Protein AF-A0A3E4ST07-F1 (afdb_monomer)

Structure (mmCIF, N/CA/C/O backbone):
data_AF-A0A3E4ST07-F1
#
_entry.id   AF-A0A3E4ST07-F1
#
loop_
_atom_site.group_PDB
_atom_site.id
_atom_site.type_symbol
_atom_site.label_atom_id
_atom_site.label_alt_id
_atom_site.label_comp_id
_atom_site.label_asym_id
_atom_site.label_entity_id
_atom_site.label_seq_id
_atom_site.pdbx_PDB_ins_code
_atom_site.Cartn_x
_atom_site.Cartn_y
_atom_site.Cartn_z
_atom_site.occupancy
_atom_site.B_iso_or_equiv
_atom_site.auth_seq_id
_atom_site.auth_comp_id
_atom_site.auth_asym_id
_atom_site.auth_atom_id
_atom_site.pdbx_PDB_model_num
ATOM 1 N N . GLY A 1 1 ? -3.198 -20.325 7.778 1.00 81.75 1 GLY A N 1
ATOM 2 C CA . GLY A 1 1 ? -1.989 -19.721 7.177 1.00 81.75 1 GLY A CA 1
ATOM 3 C C . GLY A 1 1 ? -1.502 -18.540 8.001 1.00 81.75 1 GLY A C 1
ATOM 4 O O . GLY A 1 1 ? -2.209 -18.139 8.922 1.00 81.75 1 GLY A O 1
ATOM 5 N N . CYS A 1 2 ? -0.318 -18.000 7.691 1.00 91.94 2 CYS A N 1
ATOM 6 C CA . CYS A 1 2 ? 0.266 -16.831 8.373 1.00 91.94 2 CYS A CA 1
ATOM 7 C C . CYS A 1 2 ? -0.675 -15.614 8.360 1.00 91.94 2 CYS A C 1
ATOM 9 O O . CYS A 1 2 ? -0.906 -15.034 9.414 1.00 91.94 2 CYS A O 1
ATOM 11 N N . TRP A 1 3 ? -1.343 -15.344 7.233 1.00 93.31 3 TRP A N 1
ATOM 12 C CA . TRP A 1 3 ? -2.363 -14.295 7.104 1.00 93.31 3 TRP A CA 1
ATOM 13 C C . TRP A 1 3 ? -3.467 -14.378 8.159 1.00 93.31 3 TRP A C 1
ATOM 15 O O . TRP A 1 3 ? -3.772 -13.390 8.812 1.00 93.31 3 TRP A O 1
ATOM 25 N N . CYS A 1 4 ? -4.036 -15.564 8.395 1.00 93.94 4 CYS A N 1
ATOM 26 C CA . CYS A 1 4 ? -5.080 -15.726 9.409 1.00 93.94 4 CYS A CA 1
ATOM 27 C C . CYS A 1 4 ? -4.565 -15.437 10.825 1.00 93.94 4 CYS A C 1
ATOM 29 O O . CYS A 1 4 ? -5.336 -14.995 11.667 1.00 93.94 4 CYS A O 1
ATOM 31 N N . LYS A 1 5 ? -3.286 -15.724 11.109 1.00 94.50 5 LYS A N 1
ATOM 32 C CA . LYS A 1 5 ? -2.669 -15.409 12.406 1.00 94.50 5 LYS A CA 1
ATOM 33 C C . LYS A 1 5 ? -2.418 -13.908 12.534 1.00 94.50 5 LYS A C 1
ATOM 35 O O . LYS A 1 5 ? -2.770 -13.340 13.556 1.00 94.50 5 LYS A O 1
ATOM 40 N N . ALA A 1 6 ? -1.880 -13.283 11.489 1.00 94.88 6 ALA A N 1
ATOM 41 C CA . ALA A 1 6 ? -1.614 -11.851 11.457 1.00 94.88 6 ALA A CA 1
ATOM 42 C C . ALA A 1 6 ? -2.914 -11.038 11.581 1.00 94.88 6 ALA A C 1
ATOM 44 O O . ALA A 1 6 ? -3.020 -10.165 12.428 1.00 94.88 6 ALA A O 1
ATOM 45 N N . ILE A 1 7 ? -3.963 -11.379 10.828 1.00 94.69 7 ILE A N 1
ATOM 46 C CA . ILE A 1 7 ? -5.253 -10.670 10.897 1.00 94.69 7 ILE A CA 1
ATOM 47 C C . ILE A 1 7 ? -5.869 -10.744 12.303 1.00 94.69 7 ILE A C 1
ATOM 49 O O . ILE A 1 7 ? -6.478 -9.779 12.749 1.00 94.69 7 ILE A O 1
ATOM 53 N N . LYS A 1 8 ? -5.679 -11.853 13.028 1.00 95.25 8 LYS A N 1
ATOM 54 C CA . LYS A 1 8 ? -6.215 -12.034 14.387 1.00 95.25 8 LYS A CA 1
ATOM 55 C C . LYS A 1 8 ? -5.584 -11.132 15.446 1.00 95.25 8 LYS A C 1
ATOM 57 O O . LYS A 1 8 ? -6.178 -11.005 16.510 1.00 95.25 8 LYS A O 1
ATOM 62 N N . VAL A 1 9 ? -4.405 -10.554 15.199 1.00 96.56 9 VAL A N 1
ATOM 63 C CA . VAL A 1 9 ? -3.802 -9.608 16.154 1.00 96.56 9 VAL A CA 1
ATOM 64 C C . VAL A 1 9 ? -4.363 -8.196 16.008 1.00 96.56 9 VAL A C 1
ATOM 66 O O . VAL A 1 9 ? -4.183 -7.373 16.900 1.00 96.56 9 VAL A O 1
ATOM 69 N N . LEU A 1 10 ? -5.042 -7.903 14.894 1.00 95.50 10 LEU A N 1
ATOM 70 C CA . LEU A 1 10 ? -5.629 -6.590 14.666 1.00 95.50 10 LEU A CA 1
ATOM 71 C C . LEU A 1 10 ? -6.844 -6.386 15.583 1.00 95.50 10 LEU A C 1
ATOM 73 O O . LEU A 1 10 ? -7.628 -7.318 15.773 1.00 95.50 10 LEU A O 1
ATOM 77 N N . PRO A 1 11 ? -7.031 -5.173 16.131 1.00 92.50 11 PRO A N 1
ATOM 78 C CA . PRO A 1 11 ? -8.187 -4.870 16.959 1.00 92.50 11 PRO A CA 1
ATOM 79 C C . PRO A 1 11 ? -9.478 -4.837 16.131 1.00 92.50 11 PRO A C 1
ATOM 81 O O . PRO A 1 11 ? -9.466 -4.771 14.898 1.00 92.50 11 PRO A O 1
ATOM 84 N N . ASP A 1 12 ? -10.613 -4.811 16.828 1.00 89.88 12 ASP A N 1
ATOM 85 C CA . ASP A 1 12 ? -11.920 -4.702 16.189 1.00 89.88 12 ASP A CA 1
ATOM 86 C C . ASP A 1 12 ? -12.028 -3.460 15.299 1.00 89.88 12 ASP A C 1
ATOM 88 O O . ASP A 1 12 ? -11.467 -2.391 15.575 1.00 89.88 12 ASP A O 1
ATOM 92 N N . PHE A 1 13 ? -12.838 -3.582 14.246 1.00 88.75 13 PHE A N 1
ATOM 93 C CA . PHE A 1 13 ? -13.070 -2.515 13.271 1.00 88.75 13 PHE A CA 1
ATOM 94 C C . PHE A 1 13 ? -11.768 -2.070 12.586 1.00 88.75 13 PHE A C 1
ATOM 96 O O . PHE A 1 13 ? -11.494 -0.876 12.451 1.00 88.75 13 PHE A O 1
ATOM 103 N N . CYS A 1 14 ? -10.961 -3.039 12.160 1.00 90.56 14 CYS A N 1
ATOM 104 C CA . CYS A 1 14 ? -9.844 -2.839 11.245 1.00 90.56 14 CYS A CA 1
ATOM 105 C C . CYS A 1 14 ? -10.197 -3.348 9.847 1.00 90.56 14 CYS A C 1
ATOM 107 O O . CYS A 1 14 ? -10.840 -4.384 9.690 1.00 90.56 14 CYS A O 1
ATOM 109 N N . VAL A 1 15 ? -9.741 -2.620 8.833 1.00 90.25 15 VAL A N 1
ATOM 110 C CA . VAL A 1 15 ? -9.811 -3.031 7.431 1.00 90.25 15 VAL A CA 1
ATOM 111 C C . VAL A 1 15 ? -8.404 -3.385 6.976 1.00 90.25 15 VAL A C 1
ATOM 113 O O . VAL A 1 15 ? -7.478 -2.585 7.130 1.00 90.25 15 VAL A O 1
ATOM 116 N N . VAL A 1 16 ? -8.261 -4.584 6.417 1.00 92.62 16 VAL A N 1
ATOM 117 C CA . VAL A 1 16 ? -7.046 -5.036 5.738 1.00 92.62 16 VAL A CA 1
ATOM 118 C C . VAL A 1 16 ? -7.327 -4.999 4.247 1.00 92.62 16 VAL A C 1
ATOM 120 O O . VAL A 1 16 ? -8.200 -5.718 3.768 1.00 92.62 16 VAL A O 1
ATOM 123 N N . HIS A 1 17 ? -6.600 -4.163 3.518 1.00 90.88 17 HIS A N 1
ATOM 124 C CA . HIS A 1 17 ? -6.771 -4.010 2.081 1.00 90.88 17 HIS A CA 1
ATOM 125 C C . HIS A 1 17 ? -5.440 -4.260 1.379 1.00 90.88 17 HIS A C 1
ATOM 127 O O . HIS A 1 17 ? -4.472 -3.531 1.580 1.00 90.88 17 HIS A O 1
ATOM 133 N N . LYS A 1 18 ? -5.392 -5.315 0.566 1.00 91.00 18 LYS A N 1
ATOM 134 C CA . LYS A 1 18 ? -4.268 -5.611 -0.320 1.00 91.00 18 LYS A CA 1
ATOM 135 C C . LYS A 1 18 ? -4.611 -5.105 -1.714 1.00 91.00 18 LYS A C 1
ATOM 137 O O . LYS A 1 18 ? -5.652 -5.474 -2.247 1.00 91.00 18 LYS A O 1
ATOM 142 N N . GLN A 1 19 ? -3.725 -4.306 -2.290 1.00 87.81 19 GLN A N 1
ATOM 143 C CA . GLN A 1 19 ? -3.886 -3.751 -3.623 1.00 87.81 19 GLN A CA 1
ATOM 144 C C . GLN A 1 19 ? -2.705 -4.151 -4.507 1.00 87.81 19 GLN A C 1
ATOM 146 O O . GLN A 1 19 ? -1.554 -3.893 -4.162 1.00 87.81 19 GLN A O 1
ATOM 151 N N . ASP A 1 20 ? -2.998 -4.756 -5.655 1.00 87.44 20 ASP A N 1
ATOM 152 C CA . ASP A 1 20 ? -2.011 -5.129 -6.666 1.00 87.44 20 ASP A CA 1
ATOM 153 C C . ASP A 1 20 ? -2.110 -4.192 -7.864 1.00 87.44 20 ASP A C 1
ATOM 155 O O . ASP A 1 20 ? -3.183 -4.005 -8.435 1.00 87.44 20 ASP A O 1
ATOM 159 N N . TRP A 1 21 ? -0.985 -3.603 -8.244 1.00 83.00 21 TRP A N 1
ATOM 160 C CA . TRP A 1 21 ? -0.850 -2.753 -9.416 1.00 83.00 21 TRP A CA 1
ATOM 161 C C . TRP A 1 21 ? -0.045 -3.492 -10.469 1.00 83.00 21 TRP A C 1
ATOM 163 O O . TRP A 1 21 ? 1.055 -3.963 -10.184 1.00 83.00 21 TRP A O 1
ATOM 173 N N . PHE A 1 22 ? -0.584 -3.566 -11.682 1.00 83.50 22 PHE A N 1
ATOM 174 C CA . PHE A 1 22 ? 0.099 -4.124 -12.842 1.00 83.50 22 PHE A CA 1
ATOM 175 C C . PHE A 1 22 ? 0.221 -3.043 -13.908 1.00 83.50 22 PHE A C 1
ATOM 177 O O . PHE A 1 22 ? -0.776 -2.647 -14.507 1.00 83.50 22 PHE A O 1
ATOM 184 N N . ILE A 1 23 ? 1.444 -2.573 -14.146 1.00 78.69 23 ILE A N 1
ATOM 185 C CA . ILE A 1 23 ? 1.736 -1.562 -15.166 1.00 78.69 23 ILE A CA 1
ATOM 186 C C . ILE A 1 23 ? 2.548 -2.225 -16.273 1.00 78.69 23 ILE A C 1
ATOM 188 O O . ILE A 1 23 ? 3.534 -2.913 -16.011 1.00 78.69 23 ILE A O 1
ATOM 192 N N . LYS A 1 24 ? 2.129 -2.039 -17.526 1.00 81.38 24 LYS A N 1
ATOM 193 C CA . LYS A 1 24 ? 2.886 -2.534 -18.677 1.00 81.38 24 LYS A CA 1
ATOM 194 C C . LYS A 1 24 ? 4.106 -1.644 -18.892 1.00 81.38 24 LYS A C 1
ATOM 196 O O . LYS A 1 24 ? 3.971 -0.501 -19.312 1.00 81.38 24 LYS A O 1
ATOM 201 N N . GLU A 1 25 ? 5.288 -2.194 -18.663 1.00 81.88 25 GLU A N 1
ATOM 202 C CA . GLU A 1 25 ? 6.564 -1.515 -18.872 1.00 81.88 25 GLU A CA 1
ATOM 203 C C . GLU A 1 25 ? 7.407 -2.251 -19.919 1.00 81.88 25 GLU A C 1
ATOM 205 O O . GLU A 1 25 ? 7.104 -3.381 -20.311 1.00 81.88 25 GLU A O 1
ATOM 210 N N . ARG A 1 26 ? 8.458 -1.591 -20.412 1.00 82.44 26 ARG A N 1
ATOM 211 C CA . ARG A 1 26 ? 9.448 -2.188 -21.316 1.00 82.44 26 ARG A CA 1
ATOM 212 C C . ARG A 1 26 ? 10.776 -2.308 -20.596 1.00 82.44 26 ARG A C 1
ATOM 214 O O . ARG A 1 26 ? 11.223 -1.347 -19.973 1.00 82.44 26 ARG A O 1
ATOM 221 N N . TYR A 1 27 ? 11.404 -3.472 -20.710 1.00 82.19 27 TYR A N 1
ATOM 222 C CA . TYR A 1 27 ? 12.698 -3.715 -20.088 1.00 82.19 27 TYR A CA 1
ATOM 223 C C . TYR A 1 27 ? 13.768 -2.801 -20.696 1.00 82.19 27 TYR A C 1
ATOM 225 O O . TYR A 1 27 ? 13.938 -2.761 -21.919 1.00 82.19 27 TYR A O 1
ATOM 233 N N . LYS A 1 28 ? 14.466 -2.055 -19.833 1.00 81.56 28 LYS A N 1
ATOM 234 C CA . LYS A 1 28 ? 15.593 -1.196 -20.203 1.00 81.56 28 LYS A CA 1
ATOM 235 C C . LYS A 1 28 ? 16.889 -1.915 -19.828 1.00 81.56 28 LYS A C 1
ATOM 237 O O . LYS A 1 28 ? 17.099 -2.140 -18.639 1.00 81.56 28 LYS A O 1
ATOM 242 N N . PRO A 1 29 ? 17.734 -2.280 -20.802 1.00 79.69 29 PRO A N 1
ATOM 243 C CA . PRO A 1 29 ? 18.936 -3.034 -20.508 1.00 79.69 29 PRO A CA 1
ATOM 244 C C . PRO A 1 29 ? 20.013 -2.153 -19.868 1.00 79.69 29 PRO A C 1
ATOM 246 O O . PRO A 1 29 ? 20.253 -1.022 -20.299 1.00 79.69 29 PRO A O 1
ATOM 249 N N . GLU A 1 30 ? 20.720 -2.690 -18.881 1.00 79.12 30 GLU A N 1
ATOM 250 C CA . GLU A 1 30 ? 21.804 -1.999 -18.174 1.00 79.12 30 GLU A CA 1
ATOM 251 C C . GLU A 1 30 ? 23.163 -2.368 -18.782 1.00 79.12 30 GLU A C 1
ATOM 253 O O . GLU A 1 30 ? 23.974 -3.092 -18.208 1.00 79.12 30 GLU A O 1
ATOM 258 N N . LEU A 1 31 ? 23.430 -1.856 -19.988 1.00 73.56 31 LEU A N 1
ATOM 259 C CA . LEU A 1 31 ? 24.606 -2.239 -20.783 1.00 73.56 31 LEU A CA 1
ATOM 260 C C . LEU A 1 31 ? 25.949 -1.647 -20.313 1.00 73.56 31 LEU A C 1
ATOM 262 O O . LEU A 1 31 ? 26.984 -2.016 -20.867 1.00 73.56 31 LEU A O 1
ATOM 266 N N . GLN A 1 32 ? 25.938 -0.740 -19.332 1.00 68.81 32 GLN A N 1
ATOM 267 C CA . GLN A 1 32 ? 27.106 0.047 -18.902 1.00 68.81 32 GLN A CA 1
ATOM 268 C C . GLN A 1 32 ? 27.775 -0.447 -17.608 1.00 68.81 32 GLN A C 1
ATOM 270 O O . GLN A 1 32 ? 28.662 0.227 -17.099 1.00 68.81 32 GLN A O 1
ATOM 275 N N . LYS A 1 33 ? 27.375 -1.597 -17.052 1.00 75.38 33 LYS A N 1
ATOM 276 C CA . LYS A 1 33 ? 28.071 -2.160 -15.884 1.00 75.38 33 LYS A CA 1
ATOM 277 C C . LYS A 1 33 ? 29.461 -2.667 -16.284 1.00 75.38 33 LYS A C 1
ATOM 279 O O . LYS A 1 33 ? 29.566 -3.503 -17.187 1.00 75.38 33 LYS A O 1
ATOM 284 N N . ASP A 1 34 ? 30.497 -2.179 -15.599 1.00 69.75 34 ASP A N 1
ATOM 285 C CA . ASP A 1 34 ? 31.846 -2.747 -15.680 1.00 69.75 34 ASP A CA 1
ATOM 286 C C . ASP A 1 34 ? 31.811 -4.234 -15.2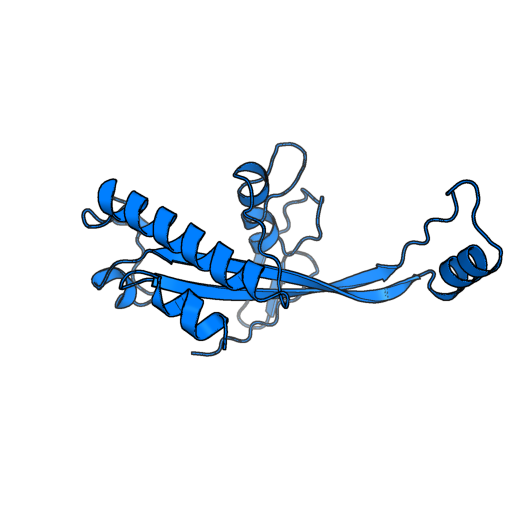60 1.00 69.75 34 ASP A C 1
ATOM 288 O O . ASP A 1 34 ? 30.982 -4.641 -14.444 1.00 69.75 34 ASP A O 1
ATOM 292 N N . ASP A 1 35 ? 32.655 -5.061 -15.884 1.00 73.12 35 ASP A N 1
ATOM 293 C CA . ASP A 1 35 ? 32.750 -6.524 -15.696 1.00 73.12 35 ASP A CA 1
ATOM 294 C C . ASP A 1 35 ? 31.548 -7.389 -16.143 1.00 73.12 35 ASP A C 1
ATOM 296 O O . ASP A 1 35 ? 31.365 -8.523 -15.690 1.00 73.12 35 ASP A O 1
ATOM 300 N N . MET A 1 36 ? 30.736 -6.935 -17.105 1.00 75.88 36 MET A N 1
ATOM 301 C CA . MET A 1 36 ? 29.683 -7.799 -17.657 1.00 75.88 36 MET A CA 1
ATOM 302 C C . MET A 1 36 ? 30.214 -8.964 -18.507 1.00 75.88 36 MET A C 1
ATOM 304 O O . MET A 1 36 ? 30.784 -8.782 -19.586 1.00 75.88 36 MET A O 1
ATOM 308 N N . SER A 1 37 ? 29.891 -10.187 -18.074 1.00 81.38 37 SER A N 1
ATOM 309 C CA . SER A 1 37 ? 30.149 -11.416 -18.832 1.00 81.38 37 SER A CA 1
ATOM 310 C C . SER A 1 37 ? 29.430 -11.433 -20.194 1.00 81.38 37 SER A C 1
ATOM 312 O O . SER A 1 37 ? 28.408 -10.769 -20.399 1.00 81.38 37 SER A O 1
ATOM 314 N N . PHE A 1 38 ? 29.920 -12.250 -21.136 1.00 80.88 38 PHE A N 1
ATOM 315 C CA . PHE A 1 38 ? 29.275 -12.454 -22.442 1.00 80.88 38 PHE A CA 1
ATOM 316 C C . PHE A 1 38 ? 27.801 -12.881 -22.315 1.00 80.88 38 PHE A C 1
ATOM 318 O O . PHE A 1 38 ? 26.943 -12.359 -23.029 1.00 80.88 38 PHE A O 1
ATOM 325 N N . LEU A 1 39 ? 27.494 -13.782 -21.373 1.00 83.62 39 LEU A N 1
ATOM 326 C CA . LEU A 1 39 ? 26.127 -14.247 -21.124 1.00 83.62 39 LEU A CA 1
ATOM 327 C C . LEU A 1 39 ? 25.241 -13.129 -20.567 1.00 83.62 39 LEU A C 1
ATOM 329 O O . LEU A 1 39 ? 24.116 -12.974 -21.034 1.00 83.62 39 LEU A O 1
ATOM 333 N N . SER A 1 40 ? 25.760 -12.308 -19.650 1.00 81.75 40 SER A N 1
ATOM 334 C CA . SER A 1 40 ? 25.052 -11.134 -19.123 1.00 81.75 40 SER A CA 1
ATOM 335 C C . SER A 1 40 ? 24.715 -10.149 -20.245 1.00 81.75 40 SER A C 1
ATOM 337 O O . SER A 1 40 ? 23.562 -9.764 -20.400 1.00 81.75 40 SER A O 1
ATOM 339 N N . ARG A 1 41 ? 25.671 -9.828 -21.130 1.00 82.00 41 ARG A N 1
ATOM 340 C CA . ARG A 1 41 ? 25.410 -8.948 -22.289 1.00 82.00 41 ARG A CA 1
ATOM 341 C C . ARG A 1 41 ? 24.400 -9.544 -23.271 1.00 82.00 41 ARG A C 1
ATOM 343 O O . ARG A 1 41 ? 23.596 -8.807 -23.838 1.00 82.00 41 ARG A O 1
ATOM 350 N N . SER A 1 42 ? 24.443 -10.858 -23.499 1.00 80.38 42 SER A N 1
ATOM 351 C CA . SER A 1 42 ? 23.471 -11.540 -24.360 1.00 80.38 42 SER A CA 1
ATOM 352 C C . SER A 1 42 ? 22.071 -11.544 -23.744 1.00 80.38 42 SER A C 1
ATOM 354 O O . SER A 1 42 ? 21.099 -11.369 -24.475 1.00 80.38 42 SER A O 1
ATOM 356 N N . PHE A 1 43 ? 21.962 -11.709 -22.423 1.00 82.94 43 PHE A N 1
ATOM 357 C CA . PHE A 1 43 ? 20.707 -11.611 -21.678 1.00 82.94 43 PHE A CA 1
ATOM 358 C C . PHE A 1 43 ? 20.098 -10.209 -21.810 1.00 82.94 43 PHE A C 1
ATOM 360 O O . PHE A 1 43 ? 18.974 -10.079 -22.294 1.00 82.94 43 PHE A O 1
ATOM 367 N N . GLU A 1 44 ? 20.870 -9.165 -21.500 1.00 86.19 44 GLU A N 1
ATOM 368 C CA . GLU A 1 44 ? 20.438 -7.763 -21.603 1.00 86.19 44 GLU A CA 1
ATOM 369 C C . GLU A 1 44 ? 19.919 -7.431 -23.014 1.00 86.19 44 GLU A C 1
ATOM 371 O O . GLU A 1 44 ? 18.847 -6.852 -23.189 1.00 86.19 44 GLU A O 1
ATOM 376 N N . ARG A 1 45 ? 20.633 -7.876 -24.057 1.00 81.44 45 ARG A N 1
ATOM 377 C CA . ARG A 1 45 ? 20.210 -7.689 -25.455 1.00 81.44 45 ARG A CA 1
ATOM 378 C C . ARG A 1 45 ? 18.968 -8.497 -25.824 1.00 81.44 45 ARG A C 1
ATOM 380 O O . ARG A 1 45 ? 18.140 -8.002 -26.581 1.00 81.44 45 ARG A O 1
ATOM 387 N N . HIS A 1 46 ? 18.839 -9.727 -25.327 1.00 83.00 46 HIS A N 1
ATOM 388 C CA . HIS A 1 46 ? 17.703 -10.599 -25.635 1.00 83.00 46 HIS A CA 1
ATOM 389 C C . HIS A 1 46 ? 16.379 -10.039 -25.102 1.00 83.00 46 HIS A C 1
ATOM 391 O O . HIS A 1 46 ? 15.340 -10.194 -25.751 1.00 83.00 46 HIS A O 1
ATOM 397 N N . PHE A 1 47 ? 16.421 -9.407 -23.927 1.00 83.00 47 PHE A N 1
ATOM 398 C CA . PHE A 1 47 ? 15.247 -8.838 -23.268 1.00 83.00 47 PHE A CA 1
ATOM 399 C C . PHE A 1 47 ? 15.023 -7.354 -23.562 1.00 83.00 47 PHE A C 1
ATOM 401 O O . PHE A 1 47 ? 13.985 -6.829 -23.162 1.00 83.00 47 PHE A O 1
ATOM 408 N N . ASN A 1 48 ? 15.926 -6.697 -24.294 1.00 83.69 48 ASN A N 1
ATOM 409 C CA . ASN A 1 48 ? 15.782 -5.294 -24.668 1.00 83.69 48 ASN A CA 1
ATOM 410 C C . ASN A 1 48 ? 14.392 -5.002 -25.265 1.00 83.69 48 ASN A C 1
ATOM 412 O O . ASN A 1 48 ? 13.930 -5.706 -26.163 1.00 83.69 48 ASN A O 1
ATOM 416 N N . GLU A 1 49 ? 13.731 -3.974 -24.728 1.00 79.44 49 GLU A N 1
ATOM 417 C CA . GLU A 1 49 ? 12.392 -3.496 -25.101 1.00 79.44 49 GLU A CA 1
ATOM 418 C C . GLU A 1 49 ? 11.230 -4.484 -24.924 1.00 79.44 49 GLU A C 1
ATOM 420 O O . GLU A 1 49 ? 10.085 -4.145 -25.252 1.00 79.44 49 GLU A O 1
ATOM 425 N N . ARG A 1 50 ? 11.466 -5.685 -24.382 1.00 85.44 50 ARG A N 1
ATOM 426 C CA . ARG A 1 50 ? 10.382 -6.651 -24.200 1.00 85.44 50 ARG A CA 1
ATOM 427 C C . ARG A 1 50 ? 9.359 -6.124 -23.192 1.00 85.44 50 ARG A C 1
ATOM 429 O O . ARG A 1 50 ? 9.747 -5.678 -22.107 1.00 85.44 50 ARG A O 1
ATOM 436 N N . PRO A 1 51 ? 8.057 -6.173 -23.528 1.00 85.50 51 PRO A N 1
ATOM 437 C CA . PRO A 1 51 ? 7.016 -5.746 -22.615 1.00 85.50 51 PRO A CA 1
ATOM 438 C C . PRO A 1 51 ? 6.864 -6.755 -21.474 1.00 85.50 51 PRO A C 1
ATOM 440 O O . PRO A 1 51 ? 6.801 -7.961 -21.711 1.00 85.50 51 PRO A O 1
ATOM 443 N N . TYR A 1 52 ? 6.737 -6.257 -20.251 1.00 85.56 52 TYR A N 1
ATOM 444 C CA . TYR A 1 52 ? 6.389 -7.043 -19.070 1.00 85.56 52 TYR A CA 1
ATOM 445 C C . TYR A 1 52 ? 5.355 -6.290 -18.227 1.00 85.56 52 TYR A C 1
ATOM 447 O O . TYR A 1 52 ? 5.143 -5.090 -18.407 1.00 85.56 52 TYR A O 1
ATOM 455 N N . LEU A 1 53 ? 4.681 -6.998 -17.322 1.00 84.69 53 LEU A N 1
ATOM 456 C CA . LEU A 1 53 ? 3.820 -6.376 -16.319 1.00 84.69 53 LEU A CA 1
ATOM 457 C C . LEU A 1 53 ? 4.640 -6.172 -15.046 1.00 84.69 53 LEU A C 1
ATOM 459 O O . LEU A 1 53 ? 4.955 -7.139 -14.353 1.00 84.69 53 LEU A O 1
ATOM 463 N N . LYS A 1 54 ? 5.002 -4.922 -14.748 1.00 85.06 54 LYS A N 1
ATOM 464 C CA . LYS A 1 54 ? 5.565 -4.556 -13.450 1.00 85.06 54 LYS A CA 1
ATOM 465 C C . LYS A 1 54 ? 4.464 -4.705 -12.411 1.00 85.06 54 LYS A C 1
ATOM 467 O O . LYS A 1 54 ? 3.424 -4.058 -12.519 1.00 85.06 54 LYS A O 1
ATOM 472 N N . HIS A 1 55 ? 4.700 -5.565 -11.429 1.00 88.69 55 HIS A N 1
ATOM 473 C CA . HIS A 1 55 ? 3.800 -5.764 -10.302 1.00 88.69 55 HIS A CA 1
ATOM 474 C C . HIS A 1 55 ? 4.295 -4.984 -9.087 1.00 88.69 55 HIS A C 1
ATOM 476 O O . HIS A 1 55 ? 5.455 -5.099 -8.691 1.00 88.69 55 HIS A O 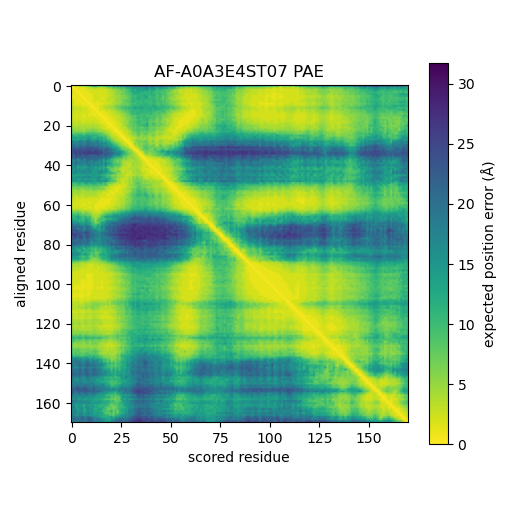1
ATOM 482 N N . SER A 1 56 ? 3.402 -4.210 -8.482 1.00 87.94 56 SER A N 1
ATOM 483 C CA . SER A 1 56 ? 3.613 -3.571 -7.185 1.00 87.94 56 SER A CA 1
ATOM 484 C C . SER A 1 56 ? 2.457 -3.938 -6.264 1.00 87.94 56 SER A C 1
ATOM 486 O O . SER A 1 56 ? 1.302 -3.928 -6.681 1.00 87.94 56 SER A O 1
ATOM 488 N N . CYS A 1 57 ? 2.755 -4.279 -5.014 1.00 91.00 57 CYS A N 1
ATOM 489 C CA . CYS A 1 57 ? 1.748 -4.687 -4.041 1.00 91.00 57 CYS A CA 1
ATOM 490 C C . CYS A 1 57 ? 1.796 -3.770 -2.821 1.00 91.00 57 CYS A C 1
ATOM 492 O O . CYS A 1 57 ? 2.832 -3.664 -2.164 1.00 91.00 57 CYS A O 1
ATOM 494 N N . TYR A 1 58 ? 0.656 -3.176 -2.484 1.00 91.69 58 TYR A N 1
ATOM 495 C CA . TYR A 1 58 ? 0.477 -2.348 -1.298 1.00 91.69 58 TYR A CA 1
ATOM 496 C C . TYR A 1 58 ? -0.459 -3.044 -0.316 1.00 91.69 58 TYR A C 1
ATOM 498 O O . TYR A 1 58 ? -1.454 -3.656 -0.707 1.00 91.69 58 TYR A O 1
ATOM 506 N N . LEU A 1 59 ? -0.134 -2.960 0.971 1.00 94.00 59 LEU A N 1
ATOM 507 C CA . LEU A 1 59 ? -0.978 -3.458 2.048 1.00 94.00 59 LEU A CA 1
ATOM 508 C C . LEU A 1 59 ? -1.348 -2.294 2.960 1.00 94.00 59 LEU A C 1
ATOM 510 O O . LEU A 1 59 ? -0.485 -1.692 3.594 1.00 94.00 59 LEU A O 1
ATOM 514 N N . TYR A 1 60 ? -2.640 -2.008 3.036 1.00 93.19 60 TYR A N 1
ATOM 515 C CA . TYR A 1 60 ? -3.198 -0.965 3.875 1.00 93.19 60 TYR A CA 1
ATOM 516 C C . TYR A 1 60 ? -3.865 -1.598 5.091 1.00 93.19 60 TYR A C 1
ATOM 518 O O . TYR A 1 60 ? -4.778 -2.418 4.964 1.00 93.19 60 TYR A O 1
ATOM 526 N N . LEU A 1 61 ? -3.426 -1.179 6.273 1.00 93.50 61 LEU A N 1
ATOM 527 C CA . LEU A 1 61 ? -4.101 -1.449 7.535 1.00 93.50 61 LEU A CA 1
ATOM 528 C C . LEU A 1 61 ? -4.785 -0.157 7.964 1.00 93.50 61 LEU A C 1
ATOM 530 O O . LEU A 1 61 ? -4.125 0.854 8.185 1.00 93.50 61 LEU A O 1
ATOM 534 N N . THR A 1 62 ? -6.111 -0.172 8.054 1.00 91.19 62 THR A N 1
ATOM 535 C CA . THR A 1 62 ? -6.891 1.010 8.436 1.00 91.19 62 THR A CA 1
ATOM 536 C C . THR A 1 62 ? -7.692 0.719 9.690 1.00 91.19 62 THR A C 1
ATOM 538 O O . THR A 1 62 ? -8.542 -0.172 9.696 1.00 91.19 62 THR A O 1
ATOM 541 N N . LYS A 1 63 ? -7.464 1.497 10.751 1.00 89.19 63 LYS A N 1
ATOM 542 C CA . LYS A 1 63 ? -8.358 1.516 11.908 1.00 89.19 63 LYS A CA 1
ATOM 543 C C . LYS A 1 63 ? -9.584 2.363 11.582 1.00 89.19 63 LYS A C 1
ATOM 545 O O . LYS A 1 63 ? -9.471 3.536 11.235 1.00 89.19 63 LYS A O 1
ATOM 550 N N . THR A 1 64 ? -10.761 1.768 11.717 1.00 85.44 64 THR A N 1
ATOM 551 C CA . THR A 1 64 ? -12.047 2.454 11.584 1.00 85.44 64 THR A CA 1
ATOM 552 C C . THR A 1 64 ? -12.855 2.328 12.879 1.00 85.44 64 THR A C 1
ATOM 554 O O . THR A 1 64 ? -12.390 1.761 13.874 1.00 85.44 64 THR A O 1
ATOM 557 N N . THR A 1 65 ? -14.052 2.903 12.892 1.00 82.19 65 THR A N 1
ATOM 558 C CA . THR A 1 65 ? -15.011 2.787 13.995 1.00 82.19 65 THR A CA 1
ATOM 559 C C . THR A 1 65 ? -16.206 1.948 13.570 1.00 82.19 65 THR A C 1
ATOM 561 O O . THR A 1 65 ? -16.472 1.770 12.377 1.00 82.19 65 THR A O 1
ATOM 564 N N . LYS A 1 66 ? -16.960 1.441 14.548 1.00 78.25 66 LYS A N 1
ATOM 565 C CA . LYS A 1 66 ? -18.185 0.672 14.299 1.00 78.25 66 LYS A CA 1
ATOM 566 C C . LYS A 1 66 ? -19.196 1.461 13.467 1.00 78.25 66 LYS A C 1
ATOM 568 O O . LYS A 1 66 ? -19.820 0.897 12.573 1.00 78.25 66 LYS A O 1
ATOM 573 N N . GLU A 1 67 ? -19.336 2.754 13.750 1.00 71.31 67 GLU A N 1
ATOM 574 C CA . GLU A 1 67 ? -20.219 3.650 13.002 1.00 71.31 67 GLU A CA 1
ATOM 575 C C . GLU A 1 67 ? -19.730 3.867 11.572 1.00 71.31 67 GLU A C 1
ATOM 577 O O . GLU A 1 67 ? -20.505 3.734 10.628 1.00 71.31 67 GLU A O 1
ATOM 582 N N . ARG A 1 68 ? -18.432 4.140 11.387 1.00 67.81 68 ARG A N 1
ATOM 583 C CA . ARG A 1 68 ? -17.867 4.407 10.060 1.00 67.81 68 ARG A CA 1
ATOM 584 C C . ARG A 1 68 ? -17.867 3.164 9.171 1.00 67.81 68 ARG A C 1
ATOM 586 O O . ARG A 1 68 ? -18.077 3.297 7.974 1.00 67.81 68 ARG A O 1
ATOM 593 N N . ASN A 1 69 ? -17.726 1.966 9.742 1.00 61.81 69 ASN A N 1
ATOM 594 C CA . ASN A 1 69 ? -17.857 0.706 9.001 1.00 61.81 69 ASN A CA 1
ATOM 595 C C . ASN A 1 69 ? -19.297 0.437 8.506 1.00 61.81 69 ASN A C 1
ATOM 597 O O . ASN A 1 69 ? -19.506 -0.398 7.635 1.00 61.81 69 ASN A O 1
ATOM 601 N N . ARG A 1 70 ? -20.302 1.129 9.065 1.00 62.88 70 ARG A N 1
ATOM 602 C CA . ARG A 1 70 ? -21.711 1.046 8.635 1.00 62.88 70 ARG A CA 1
ATOM 603 C C . ARG A 1 70 ? -22.111 2.144 7.647 1.00 62.88 70 ARG A C 1
ATOM 605 O O . ARG A 1 70 ? -23.202 2.071 7.087 1.00 62.88 70 ARG A O 1
ATOM 612 N N . MET A 1 71 ? -21.280 3.170 7.461 1.00 63.56 71 MET A N 1
ATOM 613 C CA . MET A 1 71 ? -21.588 4.277 6.557 1.00 63.56 71 MET A CA 1
ATOM 614 C C . MET A 1 71 ? -21.408 3.841 5.102 1.00 63.56 71 MET A C 1
ATOM 616 O O . MET A 1 71 ? -20.375 3.289 4.733 1.00 63.56 71 MET A O 1
ATOM 620 N N . GLN A 1 72 ? -22.412 4.127 4.275 1.00 54.94 72 GLN A N 1
ATOM 621 C CA . GLN A 1 72 ? -22.313 3.995 2.826 1.00 54.94 72 GLN A CA 1
ATOM 622 C C . GLN A 1 72 ? -21.688 5.262 2.216 1.00 54.94 72 GLN A C 1
ATOM 624 O O . GLN A 1 72 ? -21.680 6.336 2.823 1.00 54.94 72 GLN A O 1
ATOM 629 N N . SER A 1 73 ? -21.152 5.134 1.003 1.00 55.50 73 SER A N 1
ATOM 630 C CA . SER A 1 73 ? -20.428 6.172 0.246 1.00 55.50 73 SER A CA 1
ATOM 631 C C . SER A 1 73 ? -21.239 7.439 -0.059 1.00 55.50 73 SER A C 1
ATOM 633 O O . SER A 1 73 ? -20.679 8.436 -0.505 1.00 55.50 73 SER A O 1
ATOM 635 N N . ASN A 1 74 ? -22.542 7.437 0.222 1.00 49.66 74 ASN A N 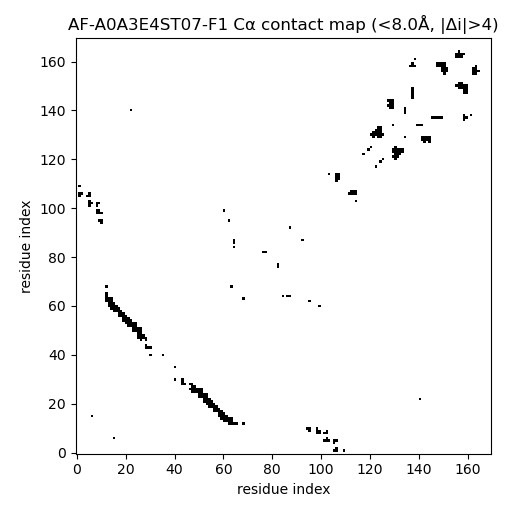1
ATOM 636 C CA . ASN A 1 74 ? -23.431 8.587 0.089 1.00 49.66 74 ASN A CA 1
ATOM 637 C C . ASN A 1 74 ? -23.337 9.598 1.250 1.00 49.66 74 ASN A C 1
ATOM 639 O O . ASN A 1 74 ? -23.988 10.639 1.187 1.00 49.66 74 ASN A O 1
ATOM 643 N N . PHE A 1 75 ? -22.551 9.333 2.299 1.00 51.03 75 PHE A N 1
ATOM 644 C CA . PHE A 1 75 ? -22.419 10.241 3.441 1.00 51.03 75 PHE A CA 1
ATOM 645 C C . PHE A 1 75 ? -20.999 10.821 3.534 1.00 51.03 75 PHE A C 1
ATOM 647 O O . PHE A 1 75 ? -20.067 10.169 4.006 1.00 51.03 75 PHE A O 1
ATOM 654 N N . SER A 1 76 ? -20.827 12.067 3.080 1.00 52.47 76 SER A N 1
ATOM 655 C CA . SER A 1 76 ? -19.519 12.732 3.029 1.00 52.47 76 SER A CA 1
ATOM 656 C C . SER A 1 76 ? -19.072 13.242 4.403 1.00 52.47 76 SER A C 1
ATOM 658 O O . SER A 1 76 ? -19.733 14.063 5.040 1.00 52.47 76 SER A O 1
ATOM 660 N N . THR A 1 77 ? -17.895 12.800 4.849 1.00 53.09 77 THR A N 1
ATOM 661 C CA . THR A 1 77 ? -17.208 13.317 6.046 1.00 53.09 77 THR A CA 1
ATOM 662 C C . THR A 1 77 ? -16.789 14.786 5.931 1.00 53.09 77 THR A C 1
ATOM 664 O O . THR A 1 77 ? -16.529 15.397 6.963 1.00 53.09 77 THR A O 1
ATOM 667 N N . LEU A 1 78 ? -16.762 15.371 4.723 1.00 54.53 78 LEU A N 1
ATOM 668 C CA . LEU A 1 78 ? -16.395 16.782 4.504 1.00 54.53 78 LEU A CA 1
ATOM 669 C C . LEU A 1 78 ? -17.386 17.766 5.142 1.00 54.53 78 LEU A C 1
ATOM 671 O O . LEU A 1 78 ? -17.033 18.911 5.397 1.00 54.53 78 LEU A O 1
ATOM 675 N N . CYS A 1 79 ? -18.609 17.322 5.439 1.00 50.84 79 CYS A N 1
ATOM 676 C CA . CYS A 1 79 ? -19.628 18.146 6.086 1.00 50.84 79 CYS A CA 1
ATOM 677 C C . CYS A 1 79 ? -19.620 18.037 7.624 1.00 50.84 79 CYS A C 1
ATOM 679 O O . CYS A 1 79 ? -20.491 18.609 8.278 1.00 50.84 79 CYS A O 1
ATOM 681 N N . ARG A 1 80 ? -18.682 17.293 8.234 1.00 57.03 80 ARG A N 1
ATOM 682 C CA . ARG A 1 80 ? -18.566 17.189 9.700 1.00 57.03 80 ARG A CA 1
ATOM 683 C C . ARG A 1 80 ? -17.535 18.184 10.229 1.00 57.03 80 ARG A C 1
ATOM 685 O O . ARG A 1 80 ? -16.409 18.221 9.752 1.00 57.03 80 ARG A O 1
ATOM 692 N N . GLY A 1 81 ? -17.878 18.902 11.303 1.00 58.16 81 GLY A N 1
ATOM 693 C CA . GLY A 1 81 ? -16.951 19.813 11.998 1.00 58.16 81 GLY A CA 1
ATOM 694 C C . GLY A 1 81 ? -15.749 19.128 12.671 1.00 58.16 81 GLY A C 1
ATOM 695 O O . GLY A 1 81 ? -14.857 19.811 13.156 1.00 58.16 81 GLY A O 1
ATOM 696 N N . HIS A 1 82 ? -15.715 17.790 12.707 1.00 61.47 82 HIS A N 1
ATOM 697 C CA . HIS A 1 82 ? -14.579 16.996 13.178 1.00 61.47 82 HIS A CA 1
ATOM 698 C C . HIS A 1 82 ? -14.305 15.864 12.184 1.00 61.47 82 HIS A C 1
ATOM 700 O O . HIS A 1 82 ? -15.170 15.018 11.947 1.00 61.47 82 HIS A O 1
ATOM 706 N N . ILE A 1 83 ? -13.094 15.846 11.621 1.00 65.62 83 ILE A N 1
ATOM 707 C CA . ILE A 1 83 ? -12.655 14.838 10.641 1.00 65.62 83 ILE A CA 1
ATOM 708 C C . ILE A 1 83 ? -12.343 13.502 11.334 1.00 65.62 83 ILE A C 1
ATOM 710 O O . ILE A 1 83 ? -12.611 12.434 10.782 1.00 65.62 83 ILE A O 1
ATOM 714 N N . ILE A 1 84 ? -11.811 13.555 12.559 1.00 67.25 84 ILE A N 1
ATOM 715 C CA . ILE A 1 84 ? -11.460 12.377 13.357 1.00 67.25 84 ILE A CA 1
ATOM 716 C C . ILE A 1 84 ? -12.614 12.075 14.329 1.00 67.25 84 ILE A C 1
ATOM 718 O O . ILE A 1 84 ? -12.960 12.937 15.142 1.00 67.25 84 ILE A O 1
ATOM 722 N N . PRO A 1 85 ? -13.232 10.880 14.263 1.00 69.00 85 PRO A N 1
ATOM 723 C CA . PRO A 1 85 ? -14.210 10.444 15.256 1.00 69.00 85 PRO A CA 1
ATOM 724 C C . PRO A 1 85 ? -13.618 10.479 16.669 1.00 69.00 85 PRO A C 1
ATOM 726 O O . PRO A 1 85 ? -12.492 10.038 16.865 1.00 69.00 85 PRO A O 1
ATOM 729 N N . LYS A 1 86 ? -14.387 10.929 17.668 1.00 68.62 86 LYS A N 1
ATOM 730 C CA . LYS A 1 86 ? -13.923 11.001 19.071 1.00 68.62 86 LYS A CA 1
ATOM 731 C C . LYS A 1 86 ? -13.478 9.649 19.647 1.00 68.62 86 LYS A C 1
ATOM 733 O O . LYS A 1 86 ? -12.671 9.627 20.563 1.00 68.62 86 LYS A O 1
ATOM 738 N N . GLU A 1 87 ? -13.991 8.546 19.103 1.00 69.69 87 GLU A N 1
ATOM 739 C CA . GLU A 1 87 ? -13.620 7.171 19.474 1.00 69.69 87 GLU A CA 1
ATOM 740 C C . GLU A 1 87 ? -12.196 6.777 19.035 1.00 69.69 87 GLU A C 1
ATOM 742 O O . GLU A 1 87 ? -11.677 5.756 19.472 1.00 69.69 87 GLU A O 1
ATOM 747 N N . LEU A 1 88 ? -11.567 7.555 18.148 1.00 76.25 88 LEU A N 1
ATOM 748 C CA . LEU A 1 88 ? -10.175 7.385 17.737 1.00 76.25 88 LEU A CA 1
ATOM 749 C C . LEU A 1 88 ? -9.299 8.342 18.548 1.00 76.25 88 LEU A C 1
ATOM 751 O O . LEU A 1 88 ? -8.954 9.434 18.097 1.00 76.25 88 LEU A O 1
ATOM 755 N N . ASP A 1 89 ? -8.964 7.927 19.765 1.00 81.62 89 ASP A N 1
ATOM 756 C CA . ASP A 1 89 ? -8.058 8.644 20.655 1.00 81.62 89 ASP A CA 1
ATOM 757 C C . ASP A 1 89 ? -6.601 8.156 20.529 1.00 81.62 89 ASP A C 1
ATOM 759 O O . ASP A 1 89 ? -6.276 7.224 19.785 1.00 81.62 89 ASP A O 1
ATOM 763 N N . LYS A 1 90 ? -5.688 8.822 21.250 1.00 86.06 90 LYS A N 1
ATOM 764 C CA . LYS A 1 90 ? -4.253 8.493 21.226 1.00 86.06 90 LYS A CA 1
ATOM 765 C C . LYS A 1 90 ? -3.972 7.073 21.719 1.00 86.06 90 LYS A C 1
ATOM 767 O O . LYS A 1 90 ? -3.066 6.429 21.200 1.00 86.06 90 LYS A O 1
ATOM 772 N N . GLU A 1 91 ? -4.736 6.592 22.696 1.00 88.81 91 GLU A N 1
ATOM 773 C CA . GLU A 1 91 ? -4.579 5.243 23.238 1.00 88.81 91 GLU A CA 1
ATOM 774 C C . GLU A 1 91 ? -4.956 4.187 22.192 1.00 88.81 91 GLU A C 1
ATOM 776 O O . GLU A 1 91 ? -4.189 3.258 21.933 1.00 88.81 91 GLU A O 1
ATOM 781 N N . THR A 1 92 ? -6.099 4.362 21.528 1.00 87.44 92 THR A N 1
ATOM 782 C CA . THR A 1 92 ? -6.558 3.474 20.454 1.00 87.44 92 THR A CA 1
ATOM 783 C C . THR A 1 92 ? -5.591 3.479 19.274 1.00 87.44 92 THR A C 1
ATOM 785 O O . THR A 1 92 ? -5.310 2.423 18.705 1.00 87.44 92 THR A O 1
ATOM 788 N N . ALA A 1 93 ? -5.047 4.648 18.921 1.00 89.44 93 ALA A N 1
ATOM 789 C CA . ALA A 1 93 ? -4.012 4.758 17.900 1.00 89.44 93 ALA A CA 1
ATOM 790 C C . ALA A 1 93 ? -2.737 3.993 18.298 1.00 89.44 93 ALA A C 1
ATOM 792 O O . ALA A 1 93 ? -2.208 3.250 17.476 1.00 89.44 93 ALA A O 1
ATOM 793 N N . GLY A 1 94 ? -2.288 4.110 19.553 1.00 93.44 94 GLY A N 1
ATOM 794 C CA . GLY A 1 94 ? -1.140 3.363 20.080 1.00 93.44 94 GLY A CA 1
ATOM 795 C C . GLY A 1 94 ? -1.332 1.848 19.981 1.00 93.44 94 GLY A C 1
ATOM 796 O O . GLY A 1 94 ? -0.532 1.170 19.342 1.00 93.44 94 GLY A O 1
ATOM 797 N N . LYS A 1 95 ? -2.458 1.332 20.491 1.00 93.00 95 LYS A N 1
ATOM 798 C CA . LYS A 1 95 ? -2.805 -0.101 20.404 1.00 93.00 95 LYS A CA 1
ATOM 799 C C . LYS A 1 95 ? -2.875 -0.601 18.962 1.00 93.00 95 LYS A C 1
ATOM 801 O O . LYS A 1 95 ? -2.470 -1.721 18.665 1.00 93.00 95 LYS A O 1
ATOM 806 N N . PHE A 1 96 ? -3.400 0.219 18.050 1.00 94.62 96 PHE A N 1
ATOM 807 C CA . PHE A 1 96 ? -3.444 -0.126 16.633 1.00 94.62 96 PHE A CA 1
ATOM 808 C C . PHE A 1 96 ? -2.042 -0.208 16.015 1.00 94.62 96 PHE A C 1
ATOM 810 O O . PHE A 1 96 ? -1.780 -1.132 15.248 1.00 94.62 96 PHE A O 1
ATOM 817 N N . MET A 1 97 ? -1.141 0.715 16.362 1.00 95.19 97 MET A N 1
ATOM 818 C CA . MET A 1 97 ? 0.243 0.679 15.887 1.00 95.19 97 MET A CA 1
ATOM 819 C C . MET A 1 97 ? 0.992 -0.553 16.404 1.00 95.19 97 MET A C 1
ATOM 821 O O . MET A 1 97 ? 1.630 -1.238 15.609 1.00 95.19 97 MET A O 1
ATOM 825 N N . GLU A 1 98 ? 0.842 -0.898 17.684 1.00 96.44 98 GLU A N 1
ATOM 826 C CA . GLU A 1 98 ? 1.420 -2.120 18.265 1.00 96.44 98 GLU A CA 1
ATOM 827 C C . GLU A 1 98 ? 0.896 -3.386 17.567 1.00 96.44 98 GLU A C 1
ATOM 829 O O . GLU A 1 98 ? 1.662 -4.281 17.205 1.00 96.44 98 GLU A O 1
ATOM 834 N N . ALA A 1 99 ? -0.415 -3.452 17.312 1.00 96.69 99 ALA A N 1
ATOM 835 C CA . ALA A 1 99 ? -1.020 -4.557 16.574 1.00 96.69 99 ALA A CA 1
ATOM 836 C C . ALA A 1 99 ? -0.517 -4.636 15.122 1.00 96.69 99 ALA A C 1
ATOM 838 O O . ALA A 1 99 ? -0.320 -5.733 14.598 1.00 96.69 99 ALA A O 1
ATOM 839 N N . ALA A 1 100 ? -0.284 -3.494 14.468 1.00 96.00 100 ALA A N 1
ATOM 840 C CA . ALA A 1 100 ? 0.285 -3.442 13.125 1.00 96.00 100 ALA A CA 1
ATOM 841 C C . ALA A 1 100 ? 1.741 -3.942 13.094 1.00 96.00 100 ALA A C 1
ATOM 843 O O . ALA A 1 100 ? 2.108 -4.668 12.173 1.00 96.00 100 ALA A O 1
ATOM 844 N N . GLU A 1 101 ? 2.549 -3.632 14.109 1.00 95.94 101 GLU A N 1
ATOM 845 C CA . GLU A 1 101 ? 3.916 -4.158 14.248 1.00 95.94 101 GLU A CA 1
ATOM 846 C C . GLU A 1 101 ? 3.920 -5.675 14.487 1.00 95.94 101 GLU A C 1
ATOM 848 O O . GLU A 1 101 ? 4.694 -6.414 13.873 1.00 95.94 101 GLU A O 1
ATOM 853 N N . GLN A 1 102 ? 3.007 -6.174 15.326 1.00 96.50 102 GLN A N 1
ATOM 854 C CA . GLN A 1 102 ? 2.824 -7.615 15.515 1.00 96.50 102 GLN A CA 1
ATOM 855 C C . GLN A 1 102 ? 2.367 -8.305 14.225 1.00 96.50 102 GLN A C 1
ATOM 857 O O . GLN A 1 102 ? 2.887 -9.369 13.879 1.00 96.50 102 GLN A O 1
ATOM 862 N N . PHE A 1 103 ? 1.427 -7.698 13.495 1.00 96.69 103 PHE A N 1
ATOM 863 C CA . PHE A 1 103 ? 0.990 -8.170 12.183 1.00 96.69 103 PHE A CA 1
ATOM 864 C C . PHE A 1 103 ? 2.186 -8.272 11.232 1.00 96.69 103 PHE A C 1
ATOM 866 O O . PHE A 1 103 ? 2.388 -9.314 10.604 1.00 96.69 103 PHE A O 1
ATOM 873 N N . GLU A 1 104 ? 2.994 -7.211 11.151 1.00 95.50 104 GLU A N 1
ATOM 874 C CA . GLU A 1 104 ? 4.173 -7.142 10.291 1.00 95.50 104 GLU A CA 1
ATOM 875 C C . GLU A 1 104 ? 5.157 -8.270 10.601 1.00 95.50 104 GLU A C 1
ATOM 877 O O . GLU A 1 104 ? 5.579 -9.001 9.703 1.00 95.50 104 GLU A O 1
ATOM 882 N N . ARG A 1 105 ? 5.457 -8.465 11.888 1.00 95.44 105 ARG A N 1
ATOM 883 C CA . ARG A 1 105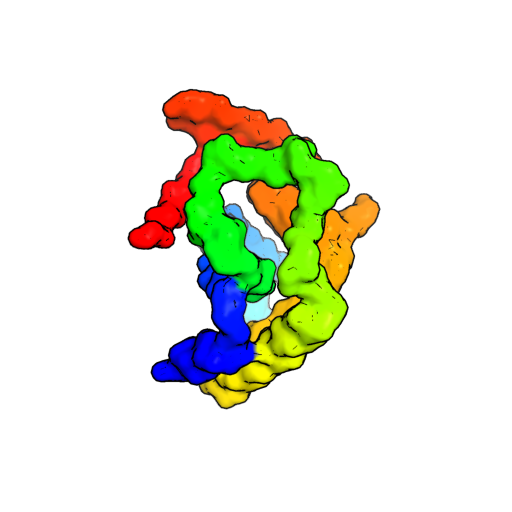 ? 6.364 -9.510 12.357 1.00 95.44 105 ARG A CA 1
ATOM 884 C C . ARG A 1 105 ? 5.877 -10.908 11.987 1.00 95.44 105 ARG A C 1
ATOM 886 O O . ARG A 1 105 ? 6.642 -11.672 11.416 1.00 95.44 105 ARG A O 1
ATOM 893 N N . ILE A 1 106 ? 4.601 -11.228 12.225 1.00 95.50 106 ILE A N 1
ATOM 894 C CA . ILE A 1 106 ? 4.026 -12.539 11.866 1.00 95.50 106 ILE A CA 1
ATOM 895 C C . ILE A 1 106 ? 4.144 -12.804 10.360 1.00 95.50 106 ILE A C 1
ATOM 897 O O . ILE A 1 106 ? 4.410 -13.935 9.941 1.00 95.50 106 ILE A O 1
ATOM 901 N N . MET A 1 107 ? 3.911 -11.777 9.540 1.00 95.31 107 MET A N 1
ATOM 902 C CA . MET A 1 107 ? 4.010 -11.895 8.089 1.00 95.31 107 MET A CA 1
ATOM 903 C C . MET A 1 107 ? 5.459 -12.091 7.637 1.00 95.31 107 MET A C 1
ATOM 905 O O . MET A 1 107 ? 5.718 -13.009 6.857 1.00 95.31 107 MET A O 1
ATOM 909 N N . ASN A 1 108 ? 6.395 -11.306 8.170 1.00 95.06 108 ASN A N 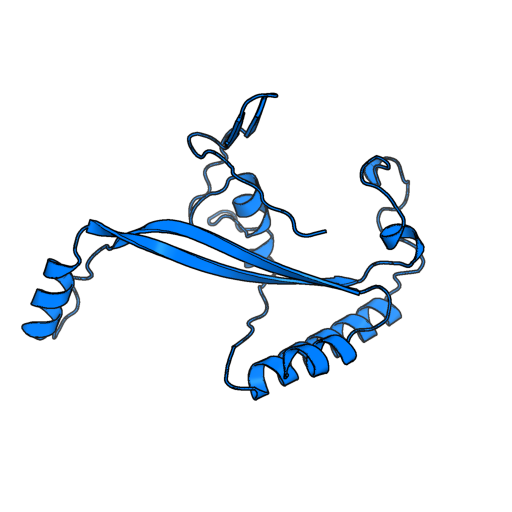1
ATOM 910 C CA . ASN A 1 108 ? 7.822 -11.404 7.858 1.00 95.06 108 ASN A CA 1
ATOM 911 C C . ASN A 1 108 ? 8.425 -12.746 8.312 1.00 95.06 108 ASN A C 1
ATOM 913 O O . ASN A 1 108 ? 9.139 -13.389 7.542 1.00 95.06 108 ASN A O 1
ATOM 917 N N . ASP A 1 109 ? 8.067 -13.223 9.508 1.00 95.25 109 ASP A N 1
ATOM 918 C CA . ASP A 1 109 ? 8.530 -14.501 10.071 1.00 95.25 109 ASP A CA 1
ATOM 919 C C . ASP A 1 109 ? 8.032 -15.714 9.262 1.00 95.25 109 ASP A C 1
ATOM 921 O O . ASP A 1 109 ? 8.574 -16.813 9.374 1.00 95.25 109 ASP A O 1
ATOM 925 N N . SER A 1 110 ? 7.004 -15.539 8.422 1.00 92.81 110 SER A N 1
ATOM 926 C CA . SER A 1 110 ? 6.502 -16.613 7.560 1.00 92.81 110 SER A CA 1
ATOM 927 C C . SER A 1 110 ? 7.446 -16.977 6.410 1.00 92.81 110 SER A C 1
ATOM 929 O O . SER A 1 110 ? 7.286 -18.044 5.823 1.00 92.81 110 SER A O 1
ATOM 931 N N . GLY A 1 111 ? 8.387 -16.095 6.052 1.00 91.25 111 GLY A N 1
ATOM 932 C CA . GLY A 1 111 ? 9.342 -16.294 4.957 1.00 91.25 111 GLY A CA 1
ATOM 933 C C . GLY A 1 111 ? 8.756 -16.200 3.540 1.00 91.25 111 GLY A C 1
ATOM 934 O O . GLY A 1 111 ? 9.516 -16.161 2.577 1.00 91.25 111 GLY A O 1
ATOM 935 N N . PHE A 1 112 ? 7.429 -16.132 3.384 1.00 89.94 112 PHE A N 1
ATOM 936 C CA . PHE A 1 112 ? 6.775 -16.051 2.070 1.00 89.94 112 PHE A CA 1
ATOM 937 C C . PHE A 1 112 ? 6.685 -14.627 1.519 1.00 89.94 112 PHE A C 1
ATOM 939 O O . PHE A 1 112 ? 6.682 -14.431 0.306 1.00 89.94 112 PHE A O 1
ATOM 946 N N . VAL A 1 113 ? 6.563 -13.636 2.403 1.00 90.38 113 VAL A N 1
ATOM 947 C CA . VAL A 1 113 ? 6.449 -12.218 2.048 1.00 90.38 113 VAL A CA 1
ATOM 948 C C . VAL A 1 113 ? 7.250 -11.375 3.026 1.00 90.38 113 VAL A C 1
ATOM 950 O O . VAL A 1 113 ? 7.392 -11.736 4.192 1.00 90.38 113 VAL A O 1
ATOM 953 N N . ARG A 1 114 ? 7.740 -10.228 2.552 1.00 92.81 114 ARG A N 1
ATOM 954 C CA . ARG A 1 114 ? 8.386 -9.217 3.384 1.00 92.81 114 ARG A CA 1
ATOM 955 C C . ARG A 1 114 ? 7.616 -7.914 3.267 1.00 92.81 114 ARG A C 1
ATOM 957 O O . ARG A 1 114 ? 7.471 -7.371 2.175 1.00 92.81 114 ARG A O 1
ATOM 964 N N . LEU A 1 115 ? 7.121 -7.432 4.393 1.00 93.62 115 LEU A N 1
ATOM 965 C CA . LEU A 1 115 ? 6.478 -6.140 4.509 1.00 93.62 115 LEU A CA 1
ATOM 966 C C . LEU A 1 115 ? 7.538 -5.080 4.806 1.00 93.62 115 LEU A C 1
ATOM 968 O O . LEU A 1 115 ? 8.510 -5.319 5.521 1.00 93.62 115 LEU A O 1
ATOM 972 N N . ARG A 1 116 ? 7.348 -3.905 4.211 1.00 93.06 116 ARG A N 1
ATOM 973 C CA . ARG A 1 116 ? 8.145 -2.710 4.464 1.00 93.06 116 ARG A CA 1
ATOM 974 C C . ARG A 1 116 ? 7.179 -1.560 4.666 1.00 93.06 116 ARG A C 1
ATOM 976 O O . ARG A 1 116 ? 6.368 -1.274 3.786 1.00 93.06 116 ARG A O 1
ATOM 983 N N . ARG A 1 117 ? 7.274 -0.900 5.815 1.00 92.75 117 ARG A N 1
ATOM 984 C CA . ARG A 1 117 ? 6.498 0.307 6.080 1.00 92.75 117 ARG A CA 1
ATOM 985 C C . ARG A 1 117 ? 6.962 1.437 5.158 1.00 92.75 117 ARG A C 1
ATOM 987 O O . ARG A 1 117 ? 8.162 1.672 5.027 1.00 92.75 117 ARG A O 1
ATOM 994 N N . LEU A 1 118 ? 6.001 2.113 4.535 1.00 92.81 118 LEU A N 1
ATOM 995 C CA . LEU A 1 118 ? 6.254 3.323 3.758 1.00 92.81 118 LEU A CA 1
ATOM 996 C C . LEU A 1 118 ? 6.478 4.512 4.695 1.00 92.81 118 LEU A C 1
ATOM 998 O O . LEU A 1 118 ? 5.792 4.639 5.716 1.00 92.81 118 LEU A O 1
ATOM 1002 N N . SER A 1 119 ? 7.433 5.370 4.348 1.00 93.31 119 SER A N 1
ATOM 1003 C CA . SER A 1 119 ? 7.638 6.651 5.019 1.00 93.31 119 SER A CA 1
ATOM 1004 C C . SER A 1 119 ? 6.522 7.642 4.670 1.00 93.31 119 SER A C 1
ATOM 1006 O O . SER A 1 119 ? 5.747 7.433 3.735 1.00 93.31 119 SER A O 1
ATOM 1008 N N . THR A 1 120 ? 6.446 8.748 5.413 1.00 91.69 120 THR A N 1
ATOM 1009 C CA . THR A 1 120 ? 5.523 9.845 5.091 1.00 91.69 120 THR A CA 1
ATOM 1010 C C . THR A 1 120 ? 5.747 10.344 3.666 1.00 91.69 120 THR A C 1
ATOM 1012 O O . THR A 1 120 ? 4.788 10.422 2.906 1.00 91.69 120 THR A O 1
ATOM 1015 N N . ASP A 1 121 ? 7.001 10.584 3.285 1.00 91.75 121 ASP A N 1
ATOM 1016 C CA . ASP A 1 121 ? 7.383 11.089 1.962 1.00 91.75 121 ASP A CA 1
ATOM 1017 C C . ASP A 1 121 ? 7.004 10.115 0.840 1.00 91.75 121 ASP A C 1
ATOM 1019 O O . ASP A 1 121 ? 6.559 10.531 -0.223 1.00 91.75 121 ASP A O 1
ATOM 1023 N N . GLU A 1 122 ? 7.105 8.804 1.074 1.00 90.44 122 GLU A N 1
ATOM 1024 C CA . GLU A 1 122 ? 6.658 7.797 0.104 1.00 90.44 122 GLU A CA 1
ATOM 1025 C C . GLU A 1 122 ? 5.130 7.769 -0.055 1.00 90.44 122 GLU A C 1
ATOM 1027 O O . GLU A 1 122 ? 4.619 7.370 -1.103 1.00 90.44 122 GLU A O 1
ATOM 1032 N N . ILE A 1 123 ? 4.384 8.181 0.973 1.00 90.19 123 ILE A N 1
ATOM 1033 C CA . ILE A 1 123 ? 2.919 8.233 0.943 1.00 90.19 123 ILE A CA 1
ATOM 1034 C C . ILE A 1 123 ? 2.436 9.525 0.280 1.00 90.19 123 ILE A C 1
ATOM 1036 O O . ILE A 1 123 ? 1.604 9.461 -0.628 1.00 90.19 123 ILE A O 1
ATOM 1040 N N . VAL A 1 124 ? 2.927 10.681 0.737 1.00 89.81 124 VAL A N 1
ATOM 1041 C CA . VAL A 1 124 ? 2.426 12.003 0.316 1.00 89.81 124 VAL A CA 1
ATOM 1042 C C . VAL A 1 124 ? 3.191 12.595 -0.862 1.00 89.81 124 VAL A C 1
ATOM 1044 O O . VAL A 1 124 ? 2.624 13.397 -1.593 1.00 89.81 124 VAL A O 1
ATOM 1047 N N . GLY A 1 125 ? 4.432 12.167 -1.080 1.00 87.44 125 GLY A N 1
ATOM 1048 C CA . GLY A 1 125 ? 5.324 12.707 -2.097 1.00 87.44 125 GLY A CA 1
ATOM 1049 C C . GLY A 1 125 ? 6.295 13.743 -1.541 1.00 87.44 125 GLY A C 1
ATOM 1050 O O . GLY A 1 125 ? 6.213 14.175 -0.393 1.00 87.44 125 GLY A O 1
ATOM 1051 N N . THR A 1 126 ? 7.236 14.137 -2.390 1.00 87.19 126 THR A N 1
ATOM 1052 C CA . THR A 1 126 ? 8.174 15.240 -2.161 1.00 87.19 126 THR A CA 1
ATOM 1053 C C . THR A 1 126 ? 8.091 16.206 -3.337 1.00 87.19 126 THR A C 1
ATOM 1055 O O . THR A 1 126 ? 7.496 15.883 -4.361 1.00 87.19 126 THR A O 1
ATOM 1058 N N . GLU A 1 127 ? 8.769 17.352 -3.259 1.00 83.00 127 GLU A N 1
ATOM 1059 C CA . GLU A 1 127 ? 8.881 18.280 -4.399 1.00 83.00 127 GLU A CA 1
ATOM 1060 C C . GLU A 1 127 ? 9.437 17.624 -5.677 1.00 83.00 127 GLU A C 1
ATOM 1062 O O . GLU A 1 127 ? 9.222 18.126 -6.777 1.00 83.00 127 GLU A O 1
ATOM 1067 N N . LYS A 1 128 ? 10.179 16.517 -5.543 1.00 83.38 128 LYS A N 1
ATOM 1068 C CA . LYS A 1 128 ? 10.874 15.851 -6.652 1.00 83.38 128 LYS A CA 1
ATOM 1069 C C . LYS A 1 128 ? 10.239 14.531 -7.075 1.00 83.38 128 LYS A C 1
ATOM 1071 O O . LYS A 1 128 ? 10.669 13.965 -8.075 1.00 83.38 128 LYS A O 1
ATOM 1076 N N . SER A 1 129 ? 9.293 13.995 -6.306 1.00 82.31 129 SER A N 1
ATOM 1077 C CA . SER A 1 129 ? 8.776 12.645 -6.531 1.00 82.31 129 SER A CA 1
ATOM 1078 C C . SER A 1 129 ? 7.343 12.493 -6.046 1.00 82.31 129 SER A C 1
ATOM 1080 O O . SER A 1 129 ? 7.068 12.746 -4.871 1.00 82.31 129 SER A O 1
ATOM 1082 N N . ALA A 1 130 ? 6.471 11.969 -6.905 1.00 84.50 130 ALA A N 1
ATOM 1083 C CA . ALA A 1 130 ? 5.091 11.693 -6.539 1.00 84.50 130 ALA A CA 1
ATOM 1084 C C . ALA A 1 130 ? 4.982 10.591 -5.475 1.00 84.50 130 ALA A C 1
ATOM 1086 O O . ALA A 1 130 ? 5.604 9.526 -5.579 1.00 84.50 130 ALA A O 1
ATOM 1087 N N . GLY A 1 131 ? 4.159 10.847 -4.459 1.00 87.75 131 GLY A N 1
ATOM 1088 C CA . GLY A 1 131 ? 3.832 9.877 -3.415 1.00 87.75 131 GLY A CA 1
ATOM 1089 C C . GLY A 1 131 ? 2.809 8.845 -3.874 1.00 87.75 131 GLY A C 1
ATOM 1090 O O . GLY A 1 131 ? 2.190 8.971 -4.929 1.00 87.75 131 GLY A O 1
ATOM 1091 N N . LEU A 1 132 ? 2.571 7.824 -3.054 1.00 87.69 132 LEU A N 1
ATOM 1092 C CA . LEU A 1 132 ? 1.561 6.797 -3.317 1.00 87.69 132 LEU A CA 1
ATOM 1093 C C . LEU A 1 132 ? 0.157 7.377 -3.546 1.00 87.69 132 LEU A C 1
ATOM 1095 O O . LEU A 1 132 ? -0.569 6.876 -4.400 1.00 87.69 132 LEU A O 1
ATOM 1099 N N . ILE A 1 133 ? -0.228 8.415 -2.796 1.00 84.62 133 ILE A N 1
ATOM 1100 C CA . ILE A 1 133 ? -1.546 9.051 -2.941 1.00 84.62 133 ILE A CA 1
ATOM 1101 C C . ILE A 1 133 ? -1.652 9.740 -4.301 1.00 84.62 133 ILE A C 1
ATOM 1103 O O . ILE A 1 133 ? -2.615 9.518 -5.028 1.00 84.62 133 ILE A O 1
ATOM 1107 N N . GLU A 1 134 ? -0.652 10.538 -4.662 1.00 80.88 134 GLU A N 1
ATOM 1108 C CA . GLU A 1 134 ? -0.613 11.227 -5.951 1.00 80.88 134 GLU A CA 1
ATOM 1109 C C . GLU A 1 134 ? -0.620 10.226 -7.106 1.00 80.88 134 GLU A C 1
ATOM 1111 O O . GLU A 1 134 ? -1.460 10.324 -7.995 1.00 80.88 134 GLU A O 1
ATOM 1116 N N . ARG A 1 135 ? 0.220 9.187 -7.029 1.00 80.31 135 ARG A N 1
ATOM 1117 C CA . ARG A 1 135 ? 0.258 8.092 -8.006 1.00 80.31 135 ARG A CA 1
ATOM 1118 C C . ARG A 1 135 ? -1.077 7.370 -8.130 1.00 80.31 135 ARG A C 1
ATOM 1120 O O . ARG A 1 135 ? -1.427 6.936 -9.221 1.00 80.31 135 ARG A O 1
ATOM 1127 N N . TYR A 1 136 ? -1.815 7.200 -7.032 1.00 78.44 136 TYR A N 1
ATOM 1128 C CA . TYR A 1 136 ? -3.139 6.574 -7.069 1.00 78.44 136 TYR A CA 1
ATOM 1129 C C . TYR A 1 136 ? -4.117 7.418 -7.893 1.00 78.44 136 TYR A C 1
ATOM 1131 O O . TYR A 1 136 ? -4.900 6.866 -8.662 1.00 78.44 136 TYR A O 1
ATOM 1139 N N . PHE A 1 137 ? -4.043 8.745 -7.768 1.00 72.00 137 PHE A N 1
ATOM 1140 C CA . PHE A 1 137 ? -4.886 9.668 -8.527 1.00 72.00 137 PHE A CA 1
ATOM 1141 C C . PHE A 1 137 ? -4.415 9.912 -9.957 1.00 72.00 137 PHE A C 1
ATOM 1143 O O . PHE A 1 137 ? -5.254 10.203 -10.798 1.00 72.00 137 PHE A O 1
ATOM 1150 N N . SER A 1 138 ? -3.117 9.812 -10.238 1.00 71.31 138 SER A N 1
ATOM 1151 C CA . SER A 1 138 ? -2.555 10.064 -11.569 1.00 71.31 138 SER A CA 1
ATOM 1152 C C . SER A 1 138 ? -2.357 8.785 -12.401 1.00 71.31 138 SER A C 1
ATOM 1154 O O . SER A 1 138 ? -2.131 8.864 -13.603 1.00 71.31 138 SER A O 1
ATOM 1156 N N . LEU A 1 139 ? -2.447 7.598 -11.780 1.00 69.00 139 LEU A N 1
ATOM 1157 C CA . LEU A 1 139 ? -2.067 6.289 -12.347 1.00 69.00 139 LEU A CA 1
ATOM 1158 C C . LEU A 1 139 ? -0.643 6.252 -12.920 1.00 69.00 139 LEU A C 1
ATOM 1160 O O . LEU A 1 139 ? -0.339 5.438 -13.796 1.00 69.00 139 LEU A O 1
ATOM 1164 N N . MET A 1 140 ? 0.237 7.127 -12.435 1.00 67.00 140 MET A N 1
ATOM 1165 C CA . MET A 1 140 ? 1.560 7.286 -13.020 1.00 67.00 140 MET A CA 1
ATOM 1166 C C . MET A 1 140 ? 2.574 6.258 -12.488 1.00 67.00 140 MET A C 1
ATOM 1168 O O . MET A 1 140 ? 2.494 5.815 -11.328 1.00 67.00 140 MET A O 1
ATOM 1172 N N . PRO A 1 141 ? 3.564 5.878 -13.322 1.00 64.38 141 PRO A N 1
ATOM 1173 C CA . PRO A 1 141 ? 4.730 5.121 -12.884 1.00 64.38 141 PRO A CA 1
ATOM 1174 C C . PRO A 1 141 ? 5.523 5.843 -11.785 1.00 64.38 141 PRO A C 1
ATOM 1176 O O . PRO A 1 141 ? 5.358 7.032 -11.522 1.00 64.38 141 PRO A O 1
ATOM 1179 N N . GLU A 1 142 ? 6.426 5.111 -11.138 1.00 64.25 142 GLU A N 1
ATOM 1180 C CA . GLU A 1 142 ? 7.313 5.675 -10.115 1.00 64.25 142 GLU A CA 1
ATOM 1181 C C . GLU A 1 142 ? 8.207 6.786 -10.668 1.00 64.25 142 GLU A C 1
ATOM 1183 O O . GLU A 1 142 ? 8.916 6.578 -11.649 1.00 64.25 142 GLU A O 1
ATOM 1188 N N . GLY A 1 143 ? 8.215 7.933 -9.980 1.00 63.06 143 GLY A N 1
ATOM 1189 C CA . GLY A 1 143 ? 9.117 9.051 -10.264 1.00 63.06 143 GLY A CA 1
ATOM 1190 C C . GLY A 1 143 ? 8.565 10.115 -11.211 1.00 63.06 143 GLY A C 1
ATOM 1191 O O . GLY A 1 143 ? 9.245 11.115 -11.416 1.00 63.06 143 GLY A O 1
ATOM 1192 N N . ASP A 1 144 ? 7.359 9.940 -11.753 1.00 66.06 144 ASP A N 1
ATOM 1193 C CA . ASP A 1 144 ? 6.698 10.982 -12.538 1.00 66.06 144 ASP A CA 1
ATOM 1194 C C . ASP A 1 144 ? 5.858 11.889 -11.627 1.00 66.06 144 ASP A C 1
ATOM 1196 O O . ASP A 1 144 ? 5.053 11.398 -10.836 1.00 66.06 144 ASP A O 1
ATOM 1200 N N . THR A 1 145 ? 6.079 13.200 -11.711 1.00 64.31 145 THR A N 1
ATOM 1201 C CA . THR A 1 145 ? 5.360 14.242 -10.956 1.00 64.31 145 THR A CA 1
ATOM 1202 C C . THR A 1 145 ? 4.330 14.978 -11.815 1.00 64.31 145 THR A C 1
ATOM 1204 O O . THR A 1 145 ? 3.745 15.971 -11.381 1.00 64.31 145 THR A O 1
ATOM 1207 N N . ALA A 1 146 ? 4.114 14.540 -13.060 1.00 65.69 146 ALA A N 1
ATOM 1208 C CA . ALA A 1 146 ? 3.124 15.148 -13.929 1.00 65.69 146 ALA A CA 1
ATOM 1209 C C . ALA A 1 146 ? 1.705 14.829 -13.436 1.00 65.69 146 ALA A C 1
ATOM 1211 O O . ALA A 1 146 ? 1.237 13.688 -13.498 1.00 65.69 146 ALA A O 1
ATOM 1212 N N . LEU A 1 147 ? 0.993 15.865 -12.990 1.00 68.88 147 LEU A N 1
ATOM 1213 C CA . LEU A 1 147 ? -0.444 15.789 -12.756 1.00 68.88 147 LEU A CA 1
ATOM 1214 C C . LEU A 1 147 ? -1.154 15.650 -14.107 1.00 68.88 147 LEU A C 1
ATOM 1216 O O . LEU A 1 147 ? -0.955 16.463 -15.009 1.00 68.88 147 LEU A O 1
ATOM 1220 N N . GLN A 1 148 ? -1.971 14.608 -14.239 1.00 71.19 148 GLN A N 1
ATOM 1221 C CA . GLN A 1 148 ? -2.797 14.359 -15.416 1.00 71.19 148 GLN A CA 1
ATOM 1222 C C . GLN A 1 148 ? -4.270 14.597 -15.089 1.00 71.19 148 GLN A C 1
ATOM 1224 O O . GLN A 1 148 ? -4.715 14.356 -13.965 1.00 71.19 148 GLN A O 1
ATOM 1229 N N . ASP A 1 149 ? -5.030 15.047 -16.085 1.00 75.50 149 ASP A N 1
ATOM 1230 C CA . ASP A 1 149 ? -6.461 15.287 -15.931 1.00 75.50 149 ASP A CA 1
ATOM 1231 C C . ASP A 1 149 ? -7.225 13.971 -15.743 1.00 75.50 149 ASP A C 1
ATOM 1233 O O . ASP A 1 149 ? -6.987 12.981 -16.444 1.00 75.50 149 ASP A O 1
ATOM 1237 N N . ILE A 1 150 ? -8.174 13.979 -14.804 1.00 79.44 150 ILE A N 1
ATOM 1238 C CA . ILE A 1 150 ? -9.096 12.870 -14.553 1.00 79.44 150 ILE A CA 1
ATOM 1239 C C . ILE A 1 150 ? -10.382 13.136 -15.336 1.00 79.44 150 ILE A C 1
ATOM 1241 O O . ILE A 1 150 ? -11.079 14.117 -15.075 1.00 79.44 150 ILE A O 1
ATOM 1245 N N . ASP A 1 151 ? -10.731 12.234 -16.251 1.00 79.06 151 ASP A N 1
ATOM 1246 C CA . ASP A 1 151 ? -12.001 12.270 -16.975 1.00 79.06 151 ASP A CA 1
ATOM 1247 C C . ASP A 1 151 ? -12.909 11.135 -16.487 1.00 79.06 151 ASP A C 1
ATOM 1249 O O . ASP A 1 151 ? -12.605 9.942 -16.615 1.00 79.06 151 ASP A O 1
ATOM 1253 N N . LEU A 1 152 ? -14.025 11.543 -15.882 1.00 78.50 152 LEU A N 1
ATOM 1254 C CA . LEU A 1 152 ? -15.061 10.682 -15.325 1.00 78.50 152 LEU A CA 1
ATOM 1255 C C . LEU A 1 152 ? -16.301 10.768 -16.215 1.00 78.50 152 LEU A C 1
ATOM 1257 O O . LEU A 1 152 ? -17.258 11.481 -15.907 1.00 78.50 152 LEU A O 1
ATOM 1261 N N . SER A 1 153 ? -16.298 10.031 -17.324 1.00 77.62 153 SER A N 1
ATOM 1262 C CA . SER A 1 153 ? -17.463 9.935 -18.202 1.00 77.62 153 SER A CA 1
ATOM 1263 C C . SER A 1 153 ? -18.274 8.669 -17.908 1.00 77.62 153 SER A C 1
ATOM 1265 O O . SER A 1 153 ? -17.752 7.665 -17.425 1.00 77.62 153 SER A O 1
ATOM 1267 N N . ALA A 1 154 ? -19.562 8.670 -18.263 1.00 72.00 154 ALA A N 1
ATOM 1268 C CA . ALA A 1 154 ? -20.431 7.499 -18.099 1.00 72.00 154 ALA A CA 1
ATOM 1269 C C . ALA A 1 154 ? -19.971 6.262 -18.904 1.00 72.00 154 ALA A C 1
ATOM 1271 O O . ALA A 1 154 ? -20.479 5.165 -18.686 1.00 72.00 154 ALA A O 1
ATOM 1272 N N . ARG A 1 155 ? -19.046 6.438 -19.859 1.00 70.44 155 ARG A N 1
ATOM 1273 C CA . ARG A 1 155 ? -18.601 5.395 -20.793 1.00 70.44 155 ARG A CA 1
ATOM 1274 C C . ARG A 1 155 ? -17.160 4.949 -20.556 1.00 70.44 155 ARG A C 1
ATOM 1276 O O . ARG A 1 155 ? -16.849 3.787 -20.800 1.00 70.44 155 ARG A O 1
ATOM 1283 N N . GLU A 1 156 ? -16.295 5.849 -20.104 1.00 75.94 156 GLU A N 1
ATOM 1284 C CA . GLU A 1 156 ? -14.899 5.560 -19.785 1.00 75.94 156 GLU A CA 1
ATOM 1285 C C . GLU A 1 156 ? -14.406 6.415 -18.614 1.00 75.94 156 GLU A C 1
ATOM 1287 O O . GLU A 1 156 ? -14.711 7.605 -18.522 1.00 75.94 156 GLU A O 1
ATOM 1292 N N . MET A 1 157 ? -13.619 5.786 -17.741 1.00 81.56 157 MET A N 1
ATOM 1293 C CA . MET A 1 157 ? -12.818 6.464 -16.731 1.00 81.56 157 MET A CA 1
ATOM 1294 C C . MET A 1 157 ? -11.363 6.430 -17.194 1.00 81.56 157 MET A C 1
ATOM 1296 O O . MET A 1 157 ? -10.81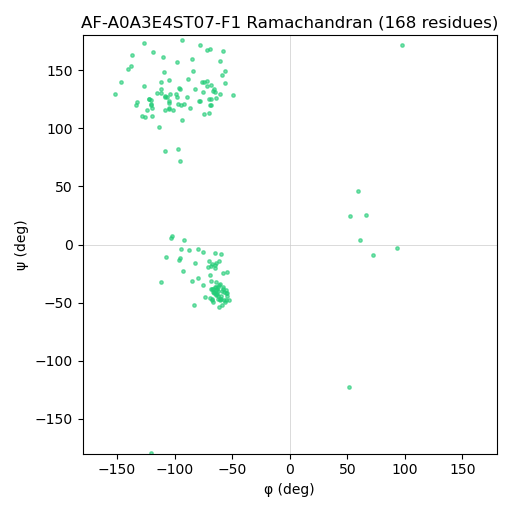6 5.350 -17.446 1.00 81.56 157 MET A O 1
ATOM 1300 N N . ARG A 1 158 ? -10.750 7.606 -17.335 1.00 80.56 158 ARG A N 1
ATOM 1301 C CA . ARG A 1 158 ? -9.354 7.742 -17.761 1.00 80.56 158 ARG A CA 1
ATOM 1302 C C . ARG A 1 158 ? -8.629 8.807 -16.955 1.00 80.56 158 ARG A C 1
ATOM 1304 O O . ARG A 1 158 ? -9.247 9.737 -16.440 1.00 80.56 158 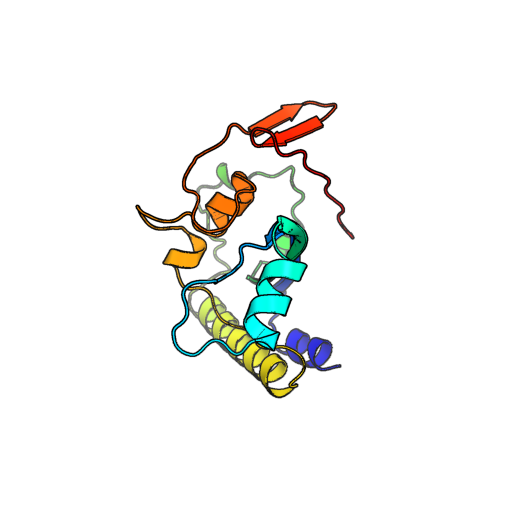ARG A O 1
ATOM 1311 N N . ILE A 1 159 ? -7.319 8.646 -16.866 1.00 77.81 159 ILE A N 1
ATOM 1312 C CA . ILE A 1 159 ? -6.415 9.627 -16.281 1.00 77.81 159 ILE A CA 1
ATOM 1313 C C . ILE A 1 159 ? -5.313 9.855 -17.310 1.00 77.81 159 ILE A C 1
ATOM 1315 O O . ILE A 1 159 ? -4.592 8.915 -17.650 1.00 77.81 159 ILE A O 1
ATOM 1319 N N . GLY A 1 160 ? -5.296 11.049 -17.907 1.00 80.31 160 GLY A N 1
ATOM 1320 C CA . GLY A 1 160 ? -4.583 11.299 -19.164 1.00 80.31 160 GLY A CA 1
ATOM 1321 C C . GLY A 1 160 ? -4.950 10.268 -20.240 1.00 80.31 160 GLY A C 1
ATOM 1322 O O . GLY A 1 160 ? -6.126 10.080 -20.557 1.00 80.31 160 GLY A O 1
ATOM 1323 N N . ASP A 1 161 ? -3.947 9.560 -20.765 1.00 75.50 161 ASP A N 1
ATOM 1324 C CA . ASP A 1 161 ? -4.125 8.508 -21.781 1.00 75.50 161 ASP A CA 1
ATOM 1325 C C . ASP A 1 161 ? -4.399 7.110 -21.185 1.00 75.50 161 ASP A C 1
ATOM 1327 O O . ASP A 1 161 ? -4.667 6.14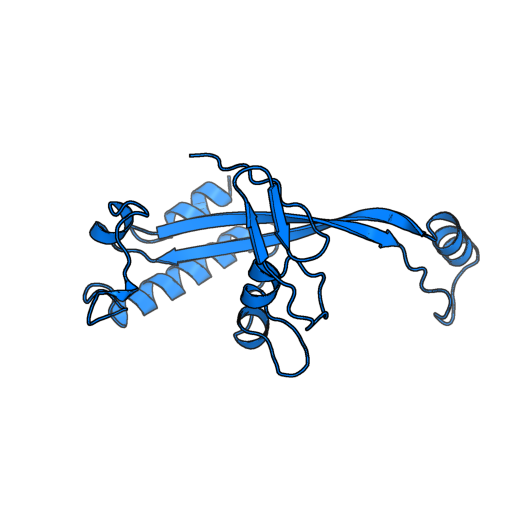8 -21.916 1.00 75.50 161 ASP A O 1
ATOM 1331 N N . ASN A 1 162 ? -4.346 6.965 -19.857 1.00 73.50 162 ASN A N 1
ATOM 1332 C CA . ASN A 1 162 ? -4.511 5.681 -19.182 1.00 73.50 162 ASN A CA 1
ATOM 1333 C C . ASN A 1 162 ? -5.993 5.383 -18.926 1.00 73.50 162 ASN A C 1
ATOM 1335 O O . ASN A 1 162 ? -6.660 6.078 -18.161 1.00 73.50 162 ASN A O 1
ATOM 1339 N N . ARG A 1 163 ? -6.510 4.301 -19.521 1.00 77.06 163 ARG A N 1
ATOM 1340 C CA . ARG A 1 163 ? -7.868 3.797 -19.252 1.00 77.06 163 ARG A CA 1
ATOM 1341 C C . ARG A 1 163 ? -7.900 2.931 -17.999 1.00 77.06 163 ARG A C 1
ATOM 1343 O O . ARG A 1 163 ? -7.090 2.016 -17.857 1.00 77.06 163 ARG A O 1
ATOM 1350 N N . LEU A 1 164 ? -8.884 3.169 -17.138 1.00 72.19 164 LEU A N 1
ATOM 1351 C CA . LEU A 1 164 ? -9.044 2.441 -15.886 1.00 72.19 164 LEU A CA 1
ATOM 1352 C C . LEU A 1 164 ? -10.052 1.285 -16.022 1.00 72.19 164 LEU A C 1
ATOM 1354 O O . LEU A 1 164 ? -11.148 1.459 -16.549 1.00 72.19 164 LEU A O 1
ATOM 1358 N N . CYS A 1 165 ? -9.697 0.109 -15.495 1.00 70.56 165 CYS A N 1
ATOM 1359 C CA . CYS A 1 165 ? -10.601 -1.031 -15.324 1.00 70.56 165 CYS A CA 1
ATOM 1360 C C . CYS A 1 165 ? -10.554 -1.475 -13.857 1.00 70.56 165 CYS A C 1
ATOM 1362 O O . CYS A 1 165 ? -9.534 -1.980 -13.389 1.00 70.56 165 CYS A O 1
ATOM 1364 N N . LEU A 1 166 ? -11.640 -1.243 -13.119 1.00 66.44 166 LEU A N 1
ATOM 1365 C CA . LEU A 1 166 ? -11.745 -1.537 -11.690 1.00 66.44 166 LEU A CA 1
ATOM 1366 C C . LEU A 1 166 ? -12.588 -2.794 -11.481 1.00 66.44 166 LEU A C 1
ATOM 1368 O O . LEU A 1 166 ? -13.719 -2.880 -11.955 1.00 66.44 166 LEU A O 1
ATOM 1372 N N . HIS A 1 167 ? -12.061 -3.737 -10.708 1.00 67.00 167 HIS A N 1
ATOM 1373 C CA . HIS A 1 167 ? -12.813 -4.878 -10.203 1.00 67.00 167 HIS A CA 1
ATOM 1374 C C . HIS A 1 167 ? -12.761 -4.836 -8.680 1.00 67.00 167 HIS A C 1
ATOM 1376 O O . HIS A 1 167 ? -11.679 -4.791 -8.096 1.00 67.00 167 HIS A O 1
ATOM 1382 N N . THR A 1 168 ? -13.920 -4.839 -8.030 1.00 49.09 168 THR A N 1
ATOM 1383 C CA . THR A 1 168 ? -14.011 -4.904 -6.569 1.00 49.09 168 THR A CA 1
ATOM 1384 C C . THR A 1 168 ? -14.678 -6.214 -6.186 1.00 49.09 168 THR A C 1
ATOM 1386 O O . THR A 1 168 ? -15.718 -6.566 -6.737 1.00 49.09 168 THR A O 1
ATOM 1389 N N . LEU A 1 169 ? -14.067 -6.939 -5.252 1.00 40.75 169 LEU A N 1
ATOM 1390 C CA . LEU A 1 169 ? -14.720 -8.039 -4.552 1.00 40.75 169 LEU A CA 1
ATOM 1391 C C . LEU A 1 169 ? -15.358 -7.457 -3.287 1.00 40.75 169 LEU A C 1
ATOM 1393 O O . LEU A 1 169 ? -14.660 -6.846 -2.477 1.00 40.75 169 LEU A O 1
ATOM 1397 N N . SER A 1 170 ? -16.676 -7.603 -3.173 1.00 40.75 170 SER A N 1
ATOM 1398 C CA . SER A 1 170 ? -17.501 -7.162 -2.041 1.00 40.75 170 SER A CA 1
ATOM 1399 C C . SER A 1 170 ? -17.977 -8.336 -1.210 1.00 40.75 170 SER A C 1
ATOM 1401 O O . SER A 1 170 ? -18.467 -9.299 -1.843 1.00 40.75 170 SER A O 1
#

InterPro domains:
  IPR022509 Conjugation system ATPase, TraG [TIGR03783] (2-170)
  IPR053155 F-pilin assembly protein TraC [PTHR38467] (3-170)

Organism: Phocaeicola vulgatus (NCBI:txid821)

Sequence (170 aa):
GCWCKAIKVLPDFCVVHKQDWFIKERYKPELQKDDMSFLSRSFERHFNERPYLKHSCYLYLTKTTKERNRMQSNFSTLCRGHIIPKELDKETAGKFMEAAEQFERIMNDSGFVRLRRLSTDEIVGTEKSAGLIERYFSLMPEGDTALQDIDLSAREMRIGDNRLCLHTLS

pLDDT: mean 80.6, std 12.67, range [40.75, 96.69]

Secondary structure (DSSP, 8-state):
-HHHHHHTTSPSSEEEEEEEEEEEEE----TT-TT--HHHHHHHHHHTT-EEEEEEEEEEEEE--TTGGG--TTS-GGGSS-SS-TT--HHHHHHHHHHHHHHHHHHHHTSS----PPPHHHHHEETTEE-HHHHHHH-PPTT------EEE-SS-EEETTEEP------

Solvent-accessible surface area (backbone atoms only — not comparable to full-atom values): 10607 Å² total; per-residue (Å²): 109,55,65,64,56,24,59,66,52,47,63,84,50,56,46,81,46,79,46,80,44,75,45,85,43,57,43,76,57,78,84,81,57,84,88,66,48,72,67,55,54,50,49,38,60,71,44,47,63,42,76,45,70,49,74,47,79,48,78,46,79,42,85,55,44,75,67,64,75,68,58,58,94,88,66,68,62,86,79,44,100,59,84,70,59,83,87,68,41,74,66,56,52,49,56,48,50,54,23,50,52,52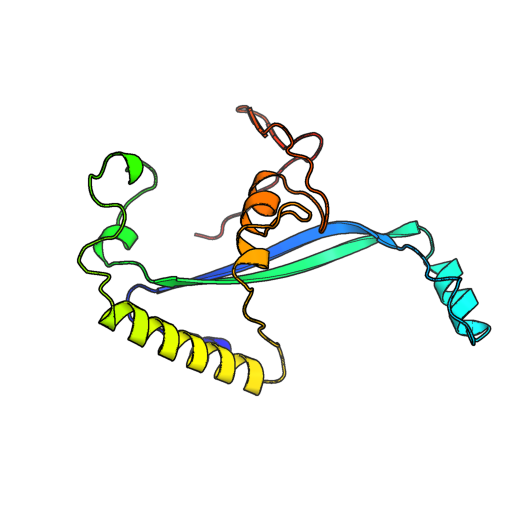,24,46,48,44,40,38,75,61,73,82,50,78,79,76,86,76,52,69,51,55,39,69,27,55,103,80,31,49,4,52,58,51,30,66,69,33,72,50,64,93,62,53,70,75,86,46,62,74,45,85,50,102,86,51,42,31,29,60,92,47,75,65,84,88,86,81,93,129

Foldseek 3Di:
DLQVVLVVLADPQKDKDKDKAWDWDADQAPCPDPPDDPVSNVVSVVRGRPIDTDIDMDIDIDHDDPVVVPDDPVDDCVPDPDNDPPVDDPVVVVSRVVSVVVSQVSVVVVVPDHDDDDDPCQQCHDPQWHHPVQCVQQVDDGRDPDQFDWDDDPVFTDTHVRTDDDDDDD

Mean predicted aligned error: 10.21 Å

Radius of gyration: 20.83 Å; Cα contacts (8 Å, |Δi|>4): 181; chains: 1; bounding box: 56×40×49 Å